Protein AF-0000000085124128 (afdb_homodimer)

Radius of gyration: 19.25 Å; Cα contacts (8 Å, |Δi|>4): 412; chains: 2; bounding box: 34×57×37 Å

pLDDT: mean 94.84, std 4.05, range [80.75, 98.75]

Sequence (178 aa):
MKSYKFIISGKVQGVFYRKSVTNNANRANFSGYIKNLPNGDVEAVVTCKENRLNEFITILKSGSEYSKISNIKQTSIGTLFSNKFEIRYMKSYKFIISGKVQGVFYRKSVTNNANRANFSGYIKNLPNGDVEAVVTCKENRLNEFITILKSGSEYSKISNIKQTSIGTLFSNKFEIRY

Structure (mmCIF, N/CA/C/O backbone):
data_AF-0000000085124128-model_v1
#
loop_
_entity.id
_entity.type
_entity.pdbx_description
1 polymer acylphosphatase
#
loop_
_atom_site.group_PDB
_atom_site.id
_atom_site.type_symbol
_atom_site.label_atom_id
_atom_site.label_alt_id
_atom_site.label_comp_id
_atom_site.label_asym_id
_atom_site.label_entity_id
_atom_site.label_seq_id
_atom_site.pdbx_PDB_ins_code
_atom_site.Cartn_x
_atom_site.Cartn_y
_atom_site.Cartn_z
_atom_site.occupancy
_atom_site.B_iso_or_equiv
_atom_site.auth_seq_id
_atom_site.auth_comp_id
_atom_site.auth_asym_id
_atom_site.auth_atom_id
_atom_site.pdbx_PDB_model_num
ATOM 1 N N . MET A 1 1 ? 7.328 27.156 15.148 1 88.19 1 MET A N 1
ATOM 2 C CA . MET A 1 1 ? 6.648 25.969 14.641 1 88.19 1 MET A CA 1
ATOM 3 C C . MET A 1 1 ? 5.137 26.094 14.805 1 88.19 1 MET A C 1
ATOM 5 O O . MET A 1 1 ? 4.664 26.766 15.727 1 88.19 1 MET A O 1
ATOM 9 N N . LYS A 1 2 ? 4.441 25.625 13.859 1 93.25 2 LYS A N 1
ATOM 10 C CA . LYS A 1 2 ? 2.982 25.594 13.867 1 93.25 2 LYS A CA 1
ATOM 11 C C . LYS A 1 2 ? 2.457 24.188 13.547 1 93.25 2 LYS A C 1
ATOM 13 O O . LYS A 1 2 ? 3.182 23.359 12.984 1 93.25 2 LYS A O 1
ATOM 18 N N . SER A 1 3 ? 1.227 24.047 14.039 1 96.56 3 SER A N 1
ATOM 19 C CA . SER A 1 3 ? 0.574 22.797 13.672 1 96.56 3 SER A CA 1
ATOM 20 C C . SER A 1 3 ? -0.49 23.016 12.602 1 96.56 3 SER A C 1
ATOM 22 O O . SER A 1 3 ? -1.225 24.016 12.648 1 96.56 3 SER A O 1
ATOM 24 N N . TYR A 1 4 ? -0.521 22.125 11.727 1 97.38 4 TYR A N 1
ATOM 25 C CA . TYR A 1 4 ? -1.468 22.156 10.617 1 97.38 4 TYR A CA 1
ATOM 26 C C . TYR A 1 4 ? -2.266 20.859 10.555 1 97.38 4 TYR A C 1
ATOM 28 O O . TYR A 1 4 ? -1.713 19.766 10.75 1 97.38 4 TYR A O 1
ATOM 36 N N . LYS A 1 5 ? -3.488 21.031 10.344 1 98.38 5 LYS A N 1
ATOM 37 C CA . LYS A 1 5 ? -4.391 19.906 10.148 1 98.38 5 LYS A CA 1
ATOM 38 C C . LYS A 1 5 ? -4.809 19.781 8.68 1 98.38 5 LYS A C 1
ATOM 40 O O . LYS A 1 5 ? -5.117 20.797 8.039 1 98.38 5 LYS A O 1
ATOM 45 N N . PHE A 1 6 ? -4.824 18.578 8.234 1 98.62 6 PHE A N 1
ATOM 46 C CA . PHE A 1 6 ? -5.25 18.266 6.871 1 98.62 6 PHE A CA 1
ATOM 47 C C . PHE A 1 6 ? -6.371 17.234 6.871 1 98.62 6 PHE A C 1
ATOM 49 O O . PHE A 1 6 ? -6.328 16.266 7.629 1 98.62 6 PHE A O 1
ATOM 56 N N . ILE A 1 7 ? -7.324 17.469 6.051 1 98.75 7 ILE A N 1
ATOM 57 C CA . ILE A 1 7 ? -8.328 16.469 5.723 1 98.75 7 ILE A CA 1
ATOM 58 C C . ILE A 1 7 ? -8.148 16.016 4.273 1 98.75 7 ILE A C 1
ATOM 60 O O . ILE A 1 7 ? -8.25 16.812 3.348 1 98.75 7 ILE A O 1
ATOM 64 N N . ILE A 1 8 ? -7.844 14.781 4.125 1 98.5 8 ILE A N 1
ATOM 65 C CA . ILE A 1 8 ? -7.57 14.211 2.809 1 98.5 8 ILE A CA 1
ATOM 66 C C . ILE A 1 8 ? -8.742 13.344 2.369 1 98.5 8 ILE A C 1
ATOM 68 O O . ILE A 1 8 ? -9.156 12.43 3.088 1 98.5 8 ILE A O 1
ATOM 72 N N . SER A 1 9 ? -9.203 13.609 1.152 1 98.31 9 SER A N 1
ATOM 73 C CA . SER A 1 9 ? -10.352 12.891 0.618 1 98.31 9 SER A CA 1
ATOM 74 C C . SER A 1 9 ? -9.992 12.148 -0.662 1 98.31 9 SER A C 1
ATOM 76 O O . SER A 1 9 ? -9.039 12.516 -1.355 1 98.31 9 SER A O 1
ATOM 78 N N . GLY A 1 10 ? -10.82 11.125 -0.989 1 96.75 10 GLY A N 1
ATOM 79 C CA . GLY A 1 10 ? -10.594 10.266 -2.141 1 96.75 10 GLY A CA 1
ATOM 80 C C . GLY A 1 10 ? -10.547 8.797 -1.787 1 96.75 10 GLY A C 1
ATOM 81 O O . GLY A 1 10 ? -11.234 8.352 -0.863 1 96.75 10 GLY A O 1
ATOM 82 N N . LYS A 1 11 ? -9.898 8.023 -2.588 1 93.56 11 LYS A N 1
ATOM 83 C CA . LYS A 1 11 ? -9.547 6.656 -2.207 1 93.56 11 LYS A CA 1
ATOM 84 C C . LYS A 1 11 ? -8.305 6.633 -1.325 1 93.56 11 LYS A C 1
ATOM 86 O O . LYS A 1 11 ? -7.18 6.523 -1.826 1 93.56 11 LYS A O 1
ATOM 91 N N . VAL A 1 12 ? -8.539 6.758 -0.043 1 95.38 12 VAL A N 1
ATOM 92 C CA . VAL A 1 12 ? -7.395 6.977 0.836 1 95.38 12 VAL A CA 1
ATOM 93 C C . VAL A 1 12 ? -7.438 5.98 1.996 1 95.38 12 VAL A C 1
ATOM 95 O O . VAL A 1 12 ? -6.523 5.945 2.824 1 95.38 12 VAL A O 1
ATOM 98 N N . GLN A 1 13 ? -8.516 5.203 2.09 1 91.25 13 GLN A N 1
ATOM 99 C CA . GLN A 1 13 ? -8.578 4.105 3.051 1 91.25 13 GLN A CA 1
ATOM 100 C C . GLN A 1 13 ? -8.562 2.754 2.346 1 91.25 13 GLN A C 1
ATOM 102 O O . GLN A 1 13 ? -9.008 2.639 1.202 1 91.25 13 GLN A O 1
ATOM 107 N N . GLY A 1 14 ? -8 1.805 3.074 1 84.38 14 GLY A N 1
ATOM 108 C CA . GLY A 1 14 ? -7.914 0.48 2.482 1 84.38 14 GLY A CA 1
ATOM 109 C C . GLY A 1 14 ? -6.805 0.356 1.454 1 84.38 14 GLY A C 1
ATOM 110 O O . GLY A 1 14 ? -6.777 -0.596 0.671 1 84.38 14 GLY A O 1
ATOM 111 N N . VAL A 1 15 ? -5.957 1.36 1.39 1 88.88 15 VAL A N 1
ATOM 112 C CA . VAL A 1 15 ? -4.906 1.387 0.375 1 88.88 15 VAL A CA 1
ATOM 113 C C . VAL A 1 15 ? -3.566 1.719 1.024 1 88.88 15 VAL A C 1
ATOM 115 O O . VAL A 1 15 ? -2.727 2.391 0.421 1 88.88 15 VAL A O 1
ATOM 118 N N . PHE A 1 16 ? -3.348 1.519 2.273 1 89.62 16 PHE A N 1
ATOM 119 C CA . PHE A 1 16 ? -2.102 1.646 3.02 1 89.62 16 PHE A CA 1
ATOM 120 C C . PHE A 1 16 ? -1.589 3.08 2.979 1 89.62 16 PHE A C 1
ATOM 122 O O . PHE A 1 16 ? -0.381 3.312 2.902 1 89.62 16 PHE A O 1
ATOM 129 N N . TYR A 1 17 ? -2.475 3.996 2.908 1 93.88 17 TYR A N 1
ATOM 130 C CA . TYR A 1 17 ? -2.158 5.418 2.854 1 93.88 17 TYR A CA 1
ATOM 131 C C . TYR A 1 17 ? -1.478 5.875 4.137 1 93.88 17 TYR A C 1
ATOM 133 O O . TYR A 1 17 ? -0.417 6.504 4.098 1 93.88 17 TYR A O 1
ATOM 141 N N . ARG A 1 18 ? -2.059 5.516 5.293 1 9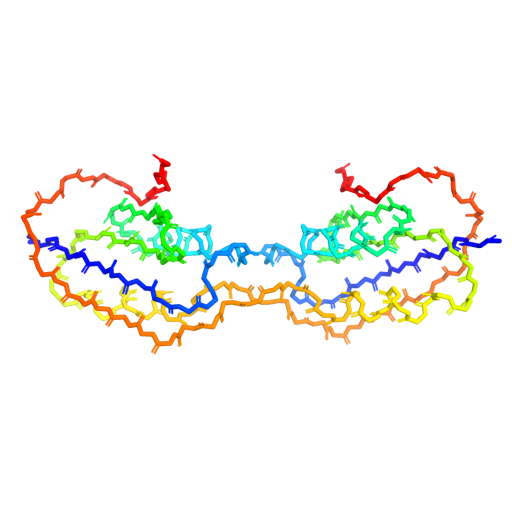6 18 ARG A N 1
ATOM 142 C CA . ARG A 1 18 ? -1.531 5.961 6.582 1 96 18 ARG A CA 1
ATOM 143 C C . ARG A 1 18 ? -0.103 5.469 6.785 1 96 18 ARG A C 1
ATOM 145 O O . ARG A 1 18 ? 0.754 6.219 7.262 1 96 18 ARG A O 1
ATOM 152 N N . LYS A 1 19 ? 0.082 4.301 6.418 1 92.5 19 LYS A N 1
ATOM 153 C CA . LYS A 1 19 ? 1.413 3.729 6.609 1 92.5 19 LYS A CA 1
ATOM 154 C C . LYS A 1 19 ? 2.445 4.441 5.742 1 92.5 19 LYS A C 1
ATOM 156 O O . LYS A 1 19 ? 3.521 4.809 6.219 1 92.5 19 LYS A O 1
ATOM 161 N N . SER A 1 20 ? 2.088 4.551 4.496 1 93.25 20 SER A N 1
ATOM 162 C CA . SER A 1 20 ? 3 5.203 3.564 1 93.25 20 SER A CA 1
ATOM 163 C C . SER A 1 20 ? 3.326 6.625 4.016 1 93.25 20 SER A C 1
ATOM 165 O O . SER A 1 20 ? 4.496 7.016 4.055 1 93.25 20 SER A O 1
ATOM 167 N N . VAL A 1 21 ? 2.332 7.391 4.367 1 96.44 21 VAL A N 1
ATOM 168 C CA . VAL A 1 21 ? 2.527 8.766 4.816 1 96.44 21 VAL A CA 1
ATOM 169 C C . VAL A 1 21 ? 3.377 8.781 6.086 1 96.44 21 VAL A C 1
ATOM 171 O O . VAL A 1 21 ? 4.285 9.602 6.219 1 96.44 21 VAL A O 1
ATOM 174 N N . THR A 1 22 ? 3.078 7.883 6.977 1 96.44 22 THR A N 1
ATOM 175 C CA . THR A 1 22 ? 3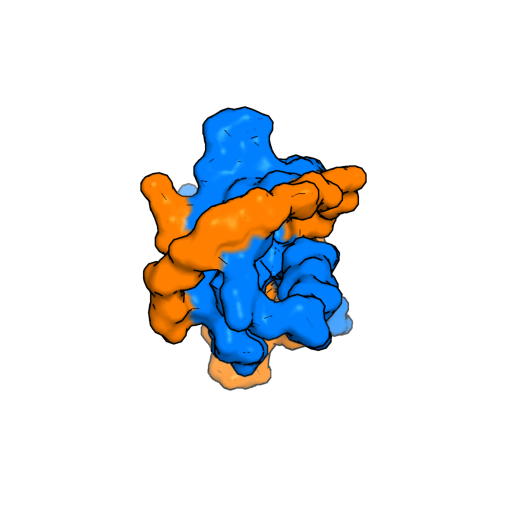.822 7.82 8.227 1 96.44 22 THR A CA 1
ATOM 176 C C . THR A 1 22 ? 5.297 7.523 7.965 1 96.44 22 THR A C 1
ATOM 178 O O . THR A 1 22 ? 6.176 8.18 8.523 1 96.44 22 THR A O 1
ATOM 181 N N . ASN A 1 23 ? 5.543 6.574 7.129 1 93.44 23 ASN A N 1
ATOM 182 C CA . ASN A 1 23 ? 6.918 6.23 6.789 1 93.44 23 ASN A CA 1
ATOM 183 C C . ASN A 1 23 ? 7.664 7.422 6.195 1 93.44 23 ASN A C 1
ATOM 185 O O . ASN A 1 23 ? 8.781 7.738 6.613 1 93.44 23 ASN A O 1
ATOM 189 N N . ASN A 1 24 ? 7.055 8.039 5.262 1 94.56 24 ASN A N 1
ATOM 190 C CA . ASN A 1 24 ? 7.691 9.172 4.59 1 94.56 24 ASN A CA 1
ATOM 191 C C . ASN A 1 24 ? 7.859 10.352 5.535 1 94.56 24 ASN A C 1
ATOM 193 O O . ASN A 1 24 ? 8.883 11.047 5.492 1 94.56 24 ASN A O 1
ATOM 197 N N . ALA A 1 25 ? 6.875 10.609 6.371 1 97.44 25 ALA A N 1
ATOM 198 C CA . ALA A 1 25 ? 6.949 11.703 7.336 1 97.44 25 ALA A CA 1
ATOM 199 C C . ALA A 1 25 ? 8.078 11.484 8.336 1 97.44 25 ALA A C 1
ATOM 201 O O . ALA A 1 25 ? 8.836 12.406 8.641 1 97.44 25 ALA A O 1
ATOM 202 N N . ASN A 1 26 ? 8.188 10.305 8.789 1 97.12 26 ASN A N 1
ATOM 203 C CA . ASN A 1 26 ? 9.25 9.992 9.734 1 97.12 26 ASN A CA 1
ATOM 204 C C . ASN A 1 26 ? 10.625 10.086 9.078 1 97.12 26 ASN A C 1
ATOM 206 O O . ASN A 1 26 ? 11.57 10.586 9.695 1 97.12 26 ASN A O 1
ATOM 210 N N . ARG A 1 27 ? 10.719 9.594 7.965 1 95.44 27 ARG A N 1
ATOM 211 C CA . ARG A 1 27 ? 11.984 9.695 7.234 1 95.44 27 ARG A CA 1
ATOM 212 C C . ARG A 1 27 ? 12.406 11.156 7.078 1 95.44 27 ARG A C 1
ATOM 214 O O . ARG A 1 27 ? 13.602 11.461 7.09 1 95.44 27 ARG A O 1
ATOM 221 N N . ALA A 1 28 ? 11.469 11.969 6.922 1 96.88 28 ALA A N 1
ATOM 222 C CA . ALA A 1 28 ? 11.734 13.391 6.73 1 96.88 28 ALA A CA 1
ATOM 223 C C . ALA A 1 28 ? 11.742 14.133 8.062 1 96.88 28 ALA A C 1
ATOM 225 O O . ALA A 1 28 ? 11.805 15.367 8.102 1 96.88 28 ALA A O 1
ATOM 226 N N . ASN A 1 29 ? 11.5 13.453 9.148 1 96.81 29 ASN A N 1
ATOM 227 C CA . ASN A 1 29 ? 11.594 13.961 10.516 1 96.81 29 ASN A CA 1
ATOM 228 C C . ASN A 1 29 ? 10.453 14.922 10.836 1 96.81 29 ASN A C 1
ATOM 230 O O . ASN A 1 29 ? 10.664 15.953 11.484 1 96.81 29 ASN A O 1
ATOM 234 N N . PHE A 1 30 ? 9.375 14.578 10.352 1 97.19 30 PHE A N 1
ATOM 235 C CA . PHE A 1 30 ? 8.18 15.32 10.75 1 97.19 30 PHE A CA 1
ATOM 236 C C . PHE A 1 30 ? 7.57 14.719 12.008 1 97.19 30 PHE A C 1
ATOM 238 O O . PHE A 1 30 ? 7.734 13.523 12.273 1 97.19 30 PHE A O 1
ATOM 245 N N . SER A 1 31 ? 6.855 15.633 12.711 1 96.75 31 SER A N 1
ATOM 246 C CA . SER A 1 31 ? 6.102 15.188 13.883 1 96.75 31 SER A CA 1
ATOM 247 C C . SER A 1 31 ? 4.609 15.461 13.711 1 96.75 31 SER A C 1
ATOM 249 O O . SER A 1 31 ? 4.219 16.484 13.148 1 96.75 31 SER A O 1
ATOM 251 N N . GLY A 1 32 ? 3.801 14.5 14.25 1 97.69 32 GLY A N 1
ATOM 252 C CA . GLY A 1 32 ? 2.355 14.609 14.133 1 97.69 32 GLY A CA 1
ATOM 253 C C . GLY A 1 32 ? 1.65 13.266 14.117 1 97.69 32 GLY A C 1
ATOM 254 O O . GLY A 1 32 ? 2.115 12.305 14.734 1 97.69 32 GLY A O 1
ATOM 255 N N . TYR A 1 33 ? 0.438 13.227 13.516 1 98 33 TYR A N 1
ATOM 256 C CA . TYR A 1 33 ? -0.284 11.961 13.453 1 98 33 TYR A CA 1
ATOM 257 C C . TYR A 1 33 ? -1.184 11.906 12.219 1 98 33 TYR A C 1
ATOM 259 O O . TYR A 1 33 ? -1.392 12.922 11.547 1 98 33 TYR A O 1
ATOM 267 N N . ILE A 1 34 ? -1.589 10.758 11.945 1 98.44 34 ILE A N 1
ATOM 268 C CA . ILE A 1 34 ? -2.562 10.492 10.891 1 98.44 34 ILE A CA 1
ATOM 269 C C . ILE A 1 34 ? -3.6 9.484 11.383 1 98.44 34 ILE A C 1
ATOM 271 O O . ILE A 1 34 ? -3.277 8.578 12.156 1 98.44 34 ILE A O 1
ATOM 275 N N . LYS A 1 35 ? -4.816 9.641 11 1 98.19 35 LYS A N 1
ATOM 276 C CA . LYS A 1 35 ? -5.875 8.734 11.43 1 98.19 35 LYS A CA 1
ATOM 277 C C . LYS A 1 35 ? -7.008 8.68 10.414 1 98.19 35 LYS A C 1
ATOM 279 O O . LYS A 1 35 ? -7.23 9.641 9.672 1 98.19 35 LYS A O 1
ATOM 284 N N . ASN A 1 36 ? -7.668 7.574 10.445 1 98.12 36 ASN A N 1
ATOM 285 C CA . ASN A 1 36 ? -8.875 7.453 9.633 1 98.12 36 ASN A CA 1
ATOM 286 C C . ASN A 1 36 ? -10.055 8.172 10.273 1 98.12 36 ASN A C 1
ATOM 288 O O . ASN A 1 36 ? -10.195 8.172 11.5 1 98.12 36 ASN A O 1
ATOM 292 N N . LEU A 1 37 ? -10.844 8.734 9.422 1 98 37 LEU A N 1
ATOM 293 C CA . LEU A 1 37 ? -12.117 9.281 9.867 1 98 37 LEU A CA 1
ATOM 294 C C . LEU A 1 37 ? -13.266 8.359 9.477 1 98 37 LEU A C 1
ATOM 296 O O . LEU A 1 37 ? -13.18 7.641 8.484 1 98 37 LEU A O 1
ATOM 300 N N . PRO A 1 38 ? -14.367 8.414 10.211 1 96.69 38 PRO A N 1
ATOM 301 C CA . PRO A 1 38 ? -15.492 7.504 9.945 1 96.69 38 PRO A CA 1
ATOM 302 C C . PRO A 1 38 ? -16.141 7.746 8.578 1 96.69 38 PRO A C 1
ATOM 304 O O . PRO A 1 38 ? -16.75 6.836 8.016 1 96.69 38 PRO A O 1
ATOM 307 N N . ASN A 1 39 ? -15.938 8.852 8.023 1 97.31 39 ASN A N 1
ATOM 308 C CA . ASN A 1 39 ? -16.609 9.188 6.773 1 97.31 39 ASN A CA 1
ATOM 309 C C . ASN A 1 39 ? -15.781 8.758 5.566 1 97.31 39 ASN A C 1
ATOM 311 O O . ASN A 1 39 ? -16.109 9.102 4.43 1 97.31 39 ASN A O 1
ATOM 315 N N . GLY A 1 40 ? -14.648 8.164 5.781 1 97.31 40 GLY A N 1
ATOM 316 C CA . GLY A 1 40 ? -13.836 7.68 4.68 1 97.31 40 GLY A CA 1
ATOM 317 C C . GLY A 1 40 ? -12.617 8.547 4.41 1 97.31 40 GLY A C 1
ATOM 318 O O . GLY A 1 40 ? -11.719 8.141 3.668 1 97.31 40 GLY A O 1
ATOM 319 N N . ASP A 1 41 ? -12.586 9.688 4.98 1 98.25 41 ASP A N 1
ATOM 320 C CA . ASP A 1 41 ? -11.445 10.578 4.832 1 98.25 41 ASP A CA 1
ATOM 321 C C . ASP A 1 41 ? -10.32 10.203 5.797 1 98.25 41 ASP A C 1
ATOM 323 O O . ASP A 1 41 ? -10.477 9.281 6.609 1 98.25 41 ASP A O 1
ATOM 327 N N . VAL A 1 42 ? -9.219 10.883 5.594 1 98.62 42 VAL A N 1
ATOM 328 C CA . VAL A 1 42 ? -8.078 10.742 6.5 1 98.62 42 VAL A CA 1
ATOM 329 C C . VAL A 1 42 ? -7.688 12.109 7.051 1 98.62 42 VAL A C 1
ATOM 331 O O . VAL A 1 42 ? -7.699 13.102 6.324 1 98.62 42 VAL A O 1
ATOM 334 N N . GLU A 1 43 ? -7.449 12.164 8.32 1 98.75 43 GLU A N 1
ATOM 335 C CA . GLU A 1 43 ? -6.926 13.359 8.969 1 98.75 43 GLU A CA 1
ATOM 336 C C . GLU A 1 43 ? -5.43 13.234 9.242 1 98.75 43 GLU A C 1
ATOM 338 O O . GLU A 1 43 ? -4.973 12.203 9.734 1 98.75 43 GLU A O 1
ATOM 343 N N . ALA A 1 44 ? -4.73 14.211 8.922 1 98.62 44 ALA A N 1
ATOM 344 C CA . ALA A 1 44 ? -3.32 14.297 9.289 1 98.62 44 ALA A CA 1
ATOM 345 C C . ALA A 1 44 ? -3.006 15.625 9.961 1 98.62 44 ALA A C 1
ATOM 347 O O . ALA A 1 44 ? -3.51 16.672 9.547 1 98.62 44 ALA A O 1
ATOM 348 N N . VAL A 1 45 ? -2.195 15.602 10.984 1 98.25 45 VAL A N 1
ATOM 349 C CA . VAL A 1 45 ? -1.709 16.797 11.664 1 98.25 45 VAL A CA 1
ATOM 350 C C . VAL A 1 45 ? -0.183 16.781 11.727 1 98.25 45 VAL A C 1
ATOM 352 O O . VAL A 1 45 ? 0.415 15.742 12.031 1 98.25 45 VAL A O 1
ATOM 355 N N . VAL A 1 46 ? 0.351 17.875 11.438 1 97.81 46 VAL A N 1
ATOM 356 C CA . VAL A 1 46 ? 1.806 17.984 11.508 1 97.81 46 VAL A CA 1
ATOM 357 C C . VAL A 1 46 ? 2.201 19.25 12.266 1 97.81 46 VAL A C 1
ATOM 359 O O . VAL A 1 46 ? 1.518 20.266 12.18 1 97.81 46 VAL A O 1
ATOM 362 N N . THR A 1 47 ? 3.227 19.172 12.969 1 96.25 47 THR A N 1
ATOM 363 C CA . THR A 1 47 ? 3.9 20.328 13.555 1 96.25 47 THR A CA 1
ATOM 364 C C . THR A 1 47 ? 5.25 20.562 12.883 1 96.25 47 THR A C 1
ATOM 366 O O . THR A 1 47 ? 6.125 19.688 12.914 1 96.25 47 THR A O 1
ATOM 369 N N . CYS A 1 48 ? 5.316 21.75 12.297 1 95 48 CYS A N 1
ATOM 370 C CA . CYS A 1 48 ? 6.555 22.031 11.57 1 95 48 CYS A CA 1
ATOM 371 C C . CYS A 1 48 ? 6.754 23.531 11.375 1 95 48 CYS A C 1
ATOM 373 O O . CYS A 1 48 ? 5.875 24.328 11.711 1 95 48 CYS A O 1
ATOM 375 N N . LYS A 1 49 ? 8.016 23.812 10.969 1 94.62 49 LYS A N 1
ATOM 376 C CA . LYS A 1 49 ? 8.266 25.172 10.492 1 94.62 49 LYS A CA 1
ATOM 377 C C . LYS A 1 49 ? 7.496 25.453 9.203 1 94.62 49 LYS A C 1
ATOM 379 O O . LYS A 1 49 ? 7.312 24.547 8.383 1 94.62 49 LYS A O 1
ATOM 384 N N . GLU A 1 50 ? 7.137 26.656 9.031 1 94.5 50 GLU A N 1
ATOM 385 C CA . GLU A 1 50 ? 6.344 27.047 7.863 1 94.5 50 GLU A CA 1
ATOM 386 C C . GLU A 1 50 ? 7.062 26.703 6.566 1 94.5 50 GLU A C 1
ATOM 388 O O . GLU A 1 50 ? 6.43 26.328 5.578 1 94.5 50 GLU A O 1
ATOM 393 N N . ASN A 1 51 ? 8.297 26.859 6.551 1 95.75 51 ASN A N 1
ATOM 394 C CA . ASN A 1 51 ? 9.047 26.641 5.316 1 95.75 51 ASN A CA 1
ATOM 395 C C . ASN A 1 51 ? 9.125 25.156 4.961 1 95.75 51 ASN A C 1
ATOM 397 O O . ASN A 1 51 ? 9.609 24.797 3.885 1 95.75 51 ASN A O 1
ATOM 401 N N . ARG A 1 52 ? 8.688 24.266 5.812 1 96.56 52 ARG A N 1
ATOM 402 C CA . ARG A 1 52 ? 8.695 22.844 5.539 1 96.56 52 ARG A CA 1
ATOM 403 C C . ARG A 1 52 ? 7.293 22.328 5.23 1 96.56 52 ARG A C 1
ATOM 405 O O . ARG A 1 52 ? 7.109 21.156 4.891 1 96.56 52 ARG A O 1
ATOM 412 N N . LEU A 1 53 ? 6.371 23.203 5.27 1 96.75 53 LEU A N 1
ATOM 413 C CA . LEU A 1 53 ? 4.973 22.812 5.094 1 96.75 53 LEU A CA 1
ATOM 414 C C . LEU A 1 53 ? 4.754 22.188 3.723 1 96.75 53 LEU A C 1
ATOM 416 O O . LEU A 1 53 ? 4.051 21.172 3.604 1 96.75 53 LEU A O 1
ATOM 420 N N . ASN A 1 54 ? 5.332 22.719 2.75 1 96.69 54 ASN A N 1
ATOM 421 C CA . ASN A 1 54 ? 5.16 22.203 1.396 1 96.69 54 ASN A CA 1
ATOM 422 C C . ASN A 1 54 ? 5.723 20.797 1.254 1 96.69 54 ASN A C 1
ATOM 424 O O . ASN A 1 54 ? 5.191 19.984 0.499 1 96.69 54 ASN A O 1
ATOM 428 N N . GLU A 1 55 ? 6.809 20.531 1.898 1 97.31 55 GLU A N 1
ATOM 429 C CA . GLU A 1 55 ? 7.363 19.172 1.908 1 97.31 55 GLU A CA 1
ATOM 430 C C . GLU A 1 55 ? 6.355 18.172 2.461 1 97.31 55 GLU A C 1
ATOM 432 O O . GLU A 1 55 ? 6.203 17.078 1.918 1 97.31 55 GLU A O 1
ATOM 437 N N . PHE A 1 56 ? 5.664 18.562 3.475 1 98.06 56 PHE A N 1
ATOM 438 C CA . PHE A 1 56 ? 4.672 17.672 4.062 1 98.06 56 PHE A CA 1
ATOM 439 C C . PHE A 1 56 ? 3.494 17.469 3.117 1 98.06 56 PHE A C 1
ATOM 441 O O . PHE A 1 56 ? 3 16.359 2.957 1 98.06 56 PHE A O 1
ATOM 448 N N . ILE A 1 57 ? 3.119 18.531 2.516 1 97.75 57 ILE A N 1
ATOM 449 C CA . ILE A 1 57 ? 2.014 18.438 1.566 1 97.75 57 ILE A CA 1
ATOM 450 C C . ILE A 1 57 ? 2.385 17.5 0.424 1 97.75 57 ILE A C 1
ATOM 452 O O . ILE A 1 57 ? 1.549 16.719 -0.047 1 97.75 57 ILE A O 1
ATOM 456 N N . THR A 1 58 ? 3.592 17.516 -0.014 1 97.19 58 THR A N 1
ATOM 457 C CA . THR A 1 58 ? 4.074 16.609 -1.055 1 97.19 58 THR A CA 1
ATOM 458 C C . THR A 1 58 ? 3.986 15.164 -0.593 1 97.19 58 THR A C 1
ATOM 460 O O . THR A 1 58 ? 3.615 14.281 -1.37 1 97.19 58 THR A O 1
ATOM 463 N N . ILE A 1 59 ? 4.312 14.938 0.654 1 96.44 59 ILE A N 1
ATOM 464 C CA . ILE A 1 59 ? 4.207 13.602 1.227 1 96.44 59 ILE A CA 1
ATOM 465 C C . ILE A 1 59 ? 2.754 13.133 1.185 1 96.44 59 ILE A C 1
ATOM 467 O O . ILE A 1 59 ? 2.473 12 0.795 1 96.44 59 ILE A O 1
ATOM 471 N N . LEU A 1 60 ? 1.855 14.016 1.561 1 97.44 60 LEU A N 1
ATOM 472 C CA . LEU A 1 60 ? 0.437 13.672 1.527 1 97.44 60 LEU A CA 1
ATOM 473 C C . LEU A 1 60 ? -0.007 13.336 0.109 1 97.44 60 LEU A C 1
ATOM 475 O O . LEU A 1 60 ? -0.756 12.375 -0.098 1 97.44 60 LEU A O 1
ATOM 479 N N . LYS A 1 61 ? 0.479 14.023 -0.867 1 95.19 61 LYS A N 1
ATOM 480 C CA . LYS A 1 61 ? 0.052 13.875 -2.256 1 95.19 61 LYS A CA 1
ATOM 481 C C . LYS A 1 61 ? 0.659 12.625 -2.885 1 95.19 61 LYS A C 1
ATOM 483 O O . LYS A 1 61 ? 0.068 12.031 -3.787 1 95.19 61 LYS A O 1
ATOM 488 N N . SER A 1 62 ? 1.743 12.273 -2.408 1 91.25 62 SER A N 1
ATOM 489 C CA . SER A 1 62 ? 2.373 11.055 -2.918 1 91.25 62 SER A CA 1
ATOM 490 C C . SER A 1 62 ? 1.539 9.82 -2.594 1 91.25 62 SER A C 1
ATOM 492 O O . SER A 1 62 ? 1.483 8.875 -3.385 1 91.25 62 SER A O 1
ATOM 494 N N . GLY A 1 63 ? 0.935 9.914 -1.41 1 90.62 63 GLY A N 1
ATOM 495 C CA . GLY A 1 63 ? -0 8.859 -1.039 1 90.62 63 GLY A CA 1
ATOM 496 C C . GLY A 1 63 ? 0.668 7.516 -0.829 1 90.62 63 GLY A C 1
ATOM 497 O O . GLY A 1 63 ? 1.776 7.445 -0.293 1 90.62 63 GLY A O 1
ATOM 498 N N . SER A 1 64 ? -0.063 6.488 -1.177 1 90.06 64 SER A N 1
ATOM 499 C CA . SER A 1 64 ? 0.432 5.129 -1.005 1 90.06 64 SER A CA 1
ATOM 500 C C . SER A 1 64 ? 1.473 4.777 -2.064 1 90.06 64 SER A C 1
ATOM 502 O O . SER A 1 64 ? 1.329 5.156 -3.23 1 90.06 64 SER A O 1
ATOM 504 N N . GLU A 1 65 ? 2.512 4.223 -1.632 1 80.75 65 GLU A N 1
ATOM 505 C CA . GLU A 1 65 ? 3.494 3.742 -2.598 1 80.75 65 GLU A CA 1
ATOM 506 C C . GLU A 1 65 ? 2.912 2.637 -3.475 1 80.75 65 GLU A C 1
ATOM 508 O O . GLU A 1 65 ? 2.02 1.903 -3.047 1 80.75 65 GLU A O 1
ATOM 513 N N . TYR A 1 66 ? 3.381 2.678 -4.699 1 82.69 66 TYR A N 1
ATOM 514 C CA . TYR A 1 66 ? 2.857 1.664 -5.613 1 82.69 66 TYR A CA 1
ATOM 515 C C . TYR A 1 66 ? 3.963 0.72 -6.07 1 82.69 66 TYR A C 1
ATOM 517 O O . TYR A 1 66 ? 5.141 1.088 -6.07 1 82.69 66 TYR A O 1
ATOM 525 N N . SER A 1 67 ? 3.486 -0.479 -6.359 1 90.56 67 SER A N 1
ATOM 526 C CA . SER A 1 67 ? 4.402 -1.461 -6.934 1 90.56 67 SER A CA 1
ATOM 527 C C . SER A 1 67 ? 4.656 -1.179 -8.414 1 90.56 67 SER A C 1
ATOM 529 O O . SER A 1 67 ? 3.801 -0.62 -9.102 1 90.56 67 SER A O 1
ATOM 531 N N . LYS A 1 68 ? 5.855 -1.396 -8.828 1 91.94 68 LYS A N 1
ATOM 532 C CA . LYS A 1 68 ? 6.238 -1.388 -10.234 1 91.94 68 LYS A CA 1
ATOM 533 C C . LYS A 1 68 ? 6.832 -2.732 -10.656 1 91.94 68 LYS A C 1
ATOM 535 O O . LYS A 1 68 ? 8.008 -3 -10.406 1 91.94 68 LYS A O 1
ATOM 540 N N . ILE A 1 69 ? 6.047 -3.48 -11.445 1 95.19 69 ILE A N 1
ATOM 541 C CA . ILE A 1 69 ? 6.457 -4.836 -11.805 1 95.19 69 ILE A CA 1
ATOM 542 C C . ILE A 1 69 ? 7.266 -4.805 -13.102 1 95.19 69 ILE A C 1
ATOM 544 O O . ILE A 1 69 ? 6.812 -4.246 -14.102 1 95.19 69 ILE A O 1
ATOM 548 N N . SER A 1 70 ? 8.469 -5.363 -13.07 1 95.81 70 SER A N 1
ATOM 549 C CA . SER A 1 70 ? 9.32 -5.402 -14.258 1 95.81 70 SER A CA 1
ATOM 550 C C . SER A 1 70 ? 9.211 -6.746 -14.969 1 95.81 70 SER A C 1
ATOM 552 O O . SER A 1 70 ? 9.398 -6.828 -16.188 1 95.81 70 SER A O 1
ATOM 554 N N . ASN A 1 71 ? 9 -7.824 -14.148 1 96.56 71 ASN A N 1
ATOM 555 C CA . ASN A 1 71 ? 8.953 -9.164 -14.719 1 96.56 71 ASN A CA 1
ATOM 556 C C . ASN A 1 71 ? 8.148 -10.117 -13.844 1 96.56 71 ASN A C 1
ATOM 558 O O . ASN A 1 71 ? 8.125 -9.977 -12.617 1 96.56 71 ASN A O 1
ATOM 562 N N . ILE A 1 72 ? 7.477 -11.055 -14.492 1 97.88 72 ILE A N 1
ATOM 563 C CA . ILE A 1 72 ? 6.809 -12.164 -13.82 1 97.88 72 ILE A CA 1
ATOM 564 C C . ILE A 1 72 ? 7.195 -13.484 -14.492 1 97.88 72 ILE A C 1
ATOM 566 O O . ILE A 1 72 ? 6.914 -13.688 -15.672 1 97.88 72 ILE A O 1
ATOM 570 N N . LYS A 1 73 ? 7.824 -14.328 -13.719 1 98.25 73 LYS A N 1
ATOM 571 C CA . LYS A 1 73 ? 8.156 -15.664 -14.203 1 98.25 73 LYS A CA 1
ATOM 572 C C . LYS A 1 73 ? 7.199 -16.719 -13.633 1 98.25 73 LYS A C 1
ATOM 574 O O . LYS A 1 73 ? 7.008 -16.781 -12.422 1 98.25 73 LYS A O 1
ATOM 579 N N . GLN A 1 74 ? 6.668 -17.469 -14.531 1 97.56 74 GLN A N 1
ATOM 580 C CA . GLN A 1 74 ? 5.684 -18.469 -14.148 1 97.56 74 GLN A CA 1
ATOM 581 C C . GLN A 1 74 ? 6.254 -19.891 -14.297 1 97.56 74 GLN A C 1
ATOM 583 O O . GLN A 1 74 ? 6.879 -20.203 -15.312 1 97.56 74 GLN A O 1
ATOM 588 N N . THR A 1 75 ? 6.086 -20.734 -13.273 1 96.88 75 THR A N 1
ATOM 589 C CA . THR A 1 75 ? 6.453 -22.141 -13.336 1 96.88 75 THR A CA 1
ATOM 590 C C . THR A 1 75 ? 5.348 -23.031 -12.766 1 96.88 75 THR A C 1
ATOM 592 O O . THR A 1 75 ? 4.77 -22.703 -11.719 1 96.88 75 THR A O 1
ATOM 595 N N . SER A 1 76 ? 5.07 -24.156 -13.438 1 94.5 76 SER A N 1
ATOM 596 C CA . SER A 1 76 ? 4.156 -25.141 -12.867 1 94.5 76 SER A CA 1
ATOM 597 C C . SER A 1 76 ? 4.855 -26.016 -11.836 1 94.5 76 SER A C 1
ATOM 599 O O . SER A 1 76 ? 5.992 -26.438 -12.047 1 94.5 76 SER A O 1
ATOM 601 N N . ILE A 1 77 ? 4.176 -26.188 -10.758 1 94.12 77 ILE A N 1
ATOM 602 C CA . ILE A 1 77 ? 4.766 -27.016 -9.711 1 94.12 77 ILE A CA 1
ATOM 603 C C . ILE A 1 77 ? 3.754 -28.062 -9.25 1 94.12 77 ILE A C 1
ATOM 605 O O . ILE A 1 77 ? 2.658 -28.172 -9.805 1 94.12 77 ILE A O 1
ATOM 609 N N . GLY A 1 78 ? 4.109 -28.891 -8.367 1 89.12 78 GLY A N 1
ATOM 610 C CA . GLY A 1 78 ? 3.182 -29.844 -7.797 1 89.12 78 GLY A CA 1
ATOM 611 C C . GLY A 1 78 ? 2.057 -29.203 -7.012 1 89.12 78 GLY A C 1
ATOM 612 O O . GLY A 1 78 ? 2.213 -28.094 -6.488 1 89.12 78 GLY A O 1
ATOM 613 N N . THR A 1 79 ? 1.039 -29.922 -6.977 1 88.56 79 THR A N 1
ATOM 614 C CA . THR A 1 79 ? -0.158 -29.359 -6.355 1 88.56 79 THR A CA 1
ATOM 615 C C . THR A 1 79 ? 0.065 -29.125 -4.863 1 88.56 79 THR A C 1
ATOM 617 O O . THR A 1 79 ? 0.527 -30.016 -4.152 1 88.56 79 THR A O 1
ATOM 620 N N . LEU A 1 80 ? -0.084 -27.922 -4.465 1 86.69 80 LEU A N 1
ATOM 621 C CA . LEU A 1 80 ? -0.049 -27.547 -3.057 1 86.69 80 LEU A CA 1
ATOM 622 C C . LEU A 1 80 ? -1.46 -27.438 -2.49 1 86.69 80 LEU A C 1
ATOM 624 O O . LEU A 1 80 ? -2.377 -26.984 -3.184 1 86.69 80 LEU A O 1
ATOM 628 N N . PHE A 1 81 ? -1.615 -27.891 -1.327 1 84.25 81 PHE A N 1
ATOM 629 C CA . PHE A 1 81 ? -2.926 -27.812 -0.691 1 84.25 81 PHE A CA 1
ATOM 630 C C . PHE A 1 81 ? -2.982 -26.641 0.289 1 84.25 81 PHE A C 1
ATOM 632 O O . PHE A 1 81 ? -2.08 -26.469 1.112 1 84.25 81 PHE A O 1
ATOM 639 N N . SER A 1 82 ? -3.805 -25.812 -0 1 84 82 SER A N 1
ATOM 640 C CA . SER A 1 82 ? -4.109 -24.703 0.897 1 84 82 SER A CA 1
ATOM 641 C C . SER A 1 82 ? -5.578 -24.297 0.801 1 84 82 SER A C 1
ATOM 643 O O . SER A 1 82 ? -6.227 -24.531 -0.222 1 84 82 SER A O 1
ATOM 645 N N . ASN A 1 83 ? -6.102 -23.75 1.89 1 90.12 83 ASN A N 1
ATOM 646 C CA . ASN A 1 83 ? -7.516 -23.391 1.88 1 90.12 83 ASN A CA 1
ATOM 647 C C . ASN A 1 83 ? -7.707 -21.891 1.773 1 90.12 83 ASN A C 1
ATOM 649 O O . ASN A 1 83 ? -8.836 -21.406 1.637 1 90.12 83 ASN A O 1
ATOM 653 N N . LYS A 1 84 ? -6.688 -21.203 1.915 1 95.62 84 LYS A N 1
ATOM 654 C CA . LYS A 1 84 ? -6.73 -19.766 1.768 1 95.62 84 LYS A CA 1
ATOM 655 C C . LYS A 1 84 ? -5.438 -19.234 1.153 1 95.62 84 LYS A C 1
ATOM 657 O O . LYS A 1 84 ? -4.488 -19.984 0.944 1 95.62 84 LYS A O 1
ATOM 662 N N . PHE A 1 85 ? -5.453 -18 0.79 1 97.75 85 PHE A N 1
ATOM 663 C CA . PHE A 1 85 ? -4.234 -17.344 0.334 1 97.75 85 PHE A CA 1
ATOM 664 C C . PHE A 1 85 ? -3.568 -16.578 1.478 1 97.75 85 PHE A C 1
ATOM 666 O O . PHE A 1 85 ? -4.199 -15.742 2.123 1 97.75 85 PHE A O 1
ATOM 673 N N . GLU A 1 86 ? -2.338 -16.844 1.779 1 97.31 86 GLU A N 1
ATOM 674 C CA . GLU A 1 86 ? -1.745 -16.281 2.988 1 97.31 86 GLU A CA 1
ATOM 675 C C . GLU A 1 86 ? -0.349 -15.734 2.713 1 97.31 86 GLU A C 1
ATOM 677 O O . GLU A 1 86 ? 0.289 -16.109 1.727 1 97.31 86 GLU A O 1
ATOM 682 N N . ILE A 1 87 ? 0.07 -14.844 3.564 1 97.25 87 ILE A N 1
ATOM 683 C CA . ILE A 1 87 ? 1.443 -14.352 3.545 1 97.25 87 ILE A CA 1
ATOM 684 C C . ILE A 1 87 ? 2.34 -15.289 4.348 1 97.25 87 ILE A C 1
ATOM 686 O O . ILE A 1 87 ? 2.01 -15.656 5.48 1 97.25 87 ILE A O 1
ATOM 690 N N . ARG A 1 88 ? 3.422 -15.672 3.77 1 95.88 88 ARG A N 1
ATOM 691 C CA . ARG A 1 88 ? 4.422 -16.469 4.461 1 95.88 88 ARG A CA 1
ATOM 692 C C . ARG A 1 88 ? 5.715 -15.688 4.656 1 95.88 88 ARG A C 1
ATOM 694 O O . ARG A 1 88 ? 6.059 -14.836 3.84 1 95.88 88 ARG A O 1
ATOM 701 N N . TYR A 1 89 ? 6.438 -16.031 5.836 1 92 89 TYR A N 1
ATOM 702 C CA . TYR A 1 89 ? 7.629 -15.266 6.18 1 92 89 TYR A CA 1
ATOM 703 C C . TYR A 1 89 ? 8.867 -16.156 6.172 1 92 89 TYR A C 1
ATOM 705 O O . TYR A 1 89 ? 8.773 -17.359 6.41 1 92 89 TYR A O 1
ATOM 713 N N . MET B 1 1 ? -7.043 -29.188 -10.727 1 88.31 1 MET B N 1
ATOM 714 C CA . MET B 1 1 ? -6.355 -28.031 -10.172 1 88.31 1 MET B CA 1
ATOM 715 C C . MET B 1 1 ? -4.844 -28.219 -10.211 1 88.31 1 MET B C 1
ATOM 717 O O . MET B 1 1 ? -4.355 -29.359 -10.148 1 88.31 1 MET B O 1
ATOM 721 N N . LYS B 1 2 ? -4.152 -27.203 -10.484 1 93.38 2 LYS B N 1
ATOM 722 C CA . LYS B 1 2 ? -2.693 -27.172 -10.508 1 93.38 2 LYS B CA 1
ATOM 723 C C . LYS B 1 2 ? -2.156 -26.016 -9.672 1 93.38 2 LYS B C 1
ATOM 725 O O . LYS B 1 2 ? -2.883 -25.062 -9.367 1 93.38 2 LYS B O 1
ATOM 730 N N . SER B 1 3 ? -0.907 -26.281 -9.281 1 96.56 3 SER B N 1
ATOM 731 C CA . SER B 1 3 ? -0.243 -25.188 -8.586 1 96.56 3 SER B CA 1
ATOM 732 C C . SER B 1 3 ? 0.776 -24.5 -9.484 1 96.56 3 SER B C 1
ATOM 734 O O . SER B 1 3 ? 1.49 -25.156 -10.242 1 96.56 3 SER B O 1
ATOM 736 N N . TYR B 1 4 ? 0.802 -23.25 -9.383 1 97.44 4 TYR B N 1
ATOM 737 C CA . TYR B 1 4 ? 1.709 -22.406 -10.148 1 97.44 4 TYR B CA 1
ATOM 738 C C . TYR B 1 4 ? 2.529 -21.5 -9.227 1 97.44 4 TYR B C 1
ATOM 740 O O . TYR B 1 4 ? 2.006 -20.969 -8.25 1 97.44 4 TYR B O 1
ATOM 748 N N . LYS B 1 5 ? 3.734 -21.438 -9.539 1 98.38 5 LYS B N 1
ATOM 749 C CA . LYS B 1 5 ? 4.652 -20.547 -8.844 1 98.38 5 LYS B CA 1
ATOM 750 C C . LYS B 1 5 ? 5.023 -19.359 -9.711 1 98.38 5 LYS B C 1
ATOM 752 O O . LYS B 1 5 ? 5.293 -19.5 -10.906 1 98.38 5 LYS B O 1
ATOM 757 N N . PHE B 1 6 ? 5.043 -18.234 -9.078 1 98.62 6 PHE B N 1
ATOM 758 C CA . PHE B 1 6 ? 5.43 -16.984 -9.742 1 98.62 6 PHE B CA 1
ATOM 759 C C . PHE B 1 6 ? 6.57 -16.312 -9 1 98.62 6 PHE B C 1
ATOM 761 O O . PHE B 1 6 ? 6.566 -16.25 -7.766 1 98.62 6 PHE B O 1
ATOM 768 N N . ILE B 1 7 ? 7.492 -15.82 -9.742 1 98.75 7 ILE B N 1
ATOM 769 C CA . ILE B 1 7 ? 8.508 -14.914 -9.227 1 98.75 7 ILE B CA 1
ATOM 770 C C . ILE B 1 7 ? 8.297 -13.516 -9.805 1 98.75 7 ILE B C 1
ATOM 772 O O . ILE B 1 7 ? 8.352 -13.32 -11.023 1 98.75 7 ILE B O 1
ATOM 776 N N . ILE B 1 8 ? 8 -12.617 -8.945 1 98.5 8 ILE B N 1
ATOM 777 C CA . ILE B 1 8 ? 7.695 -11.242 -9.344 1 98.5 8 ILE B CA 1
ATOM 778 C C . ILE B 1 8 ? 8.875 -10.336 -9.008 1 98.5 8 ILE B C 1
ATOM 780 O O . ILE B 1 8 ? 9.328 -10.289 -7.863 1 98.5 8 ILE B O 1
ATOM 784 N N . SER B 1 9 ? 9.289 -9.562 -10.008 1 98.31 9 SER B N 1
ATOM 785 C CA . SER B 1 9 ? 10.438 -8.68 -9.852 1 98.31 9 SER B CA 1
ATOM 786 C C . SER B 1 9 ? 10.047 -7.223 -10.086 1 98.31 9 SER B C 1
ATOM 788 O O . SER B 1 9 ? 9.062 -6.941 -10.773 1 98.31 9 SER B O 1
ATOM 790 N N . GLY B 1 10 ? 10.891 -6.301 -9.547 1 96.69 10 GLY B N 1
ATOM 791 C CA . GLY B 1 10 ? 10.641 -4.871 -9.625 1 96.69 10 GLY B CA 1
ATOM 792 C C . GLY B 1 10 ? 10.633 -4.195 -8.266 1 96.69 10 GLY B C 1
ATOM 793 O O . GLY B 1 10 ? 11.352 -4.605 -7.352 1 96.69 10 GLY B O 1
ATOM 794 N N . LYS B 1 11 ? 9.961 -3.102 -8.172 1 93.5 11 LYS B N 1
ATOM 795 C CA . LYS B 1 11 ? 9.648 -2.514 -6.871 1 93.5 11 LYS B CA 1
ATOM 796 C C . LYS B 1 11 ? 8.438 -3.186 -6.238 1 93.5 11 LYS B C 1
ATOM 798 O O . LYS B 1 11 ? 7.301 -2.742 -6.43 1 93.5 11 LYS B O 1
ATOM 803 N N . VAL B 1 12 ? 8.719 -4.246 -5.52 1 95.38 12 VAL B N 1
ATOM 804 C CA . VAL B 1 12 ? 7.598 -5.07 -5.078 1 95.38 12 VAL B CA 1
ATOM 805 C C . VAL B 1 12 ? 7.695 -5.312 -3.572 1 95.38 12 VAL B C 1
ATOM 807 O O . VAL B 1 12 ? 6.801 -5.91 -2.975 1 95.38 12 VAL B O 1
ATOM 810 N N . GLN B 1 13 ? 8.797 -4.887 -2.957 1 91.19 13 GLN B N 1
ATOM 811 C CA . GLN B 1 13 ? 8.922 -4.914 -1.504 1 91.19 13 GLN B CA 1
ATOM 812 C C . GLN B 1 13 ? 8.898 -3.502 -0.923 1 91.19 13 GLN B C 1
ATOM 814 O O . GLN B 1 13 ? 9.305 -2.545 -1.589 1 91.19 13 GLN B O 1
ATOM 819 N N . GLY B 1 14 ? 8.391 -3.455 0.275 1 84.31 14 GLY B N 1
ATOM 820 C CA . GLY B 1 14 ? 8.312 -2.15 0.916 1 84.31 14 GLY B CA 1
ATOM 821 C C . GLY B 1 14 ? 7.176 -1.295 0.392 1 84.31 14 GLY B C 1
ATOM 822 O O . GLY B 1 14 ? 7.145 -0.085 0.625 1 84.31 14 GLY B O 1
ATOM 823 N N . VAL B 1 15 ? 6.305 -1.897 -0.387 1 89 15 VAL B N 1
ATOM 824 C CA . VAL B 1 15 ? 5.227 -1.146 -1.019 1 89 15 VAL B CA 1
ATOM 825 C C . VAL B 1 15 ? 3.898 -1.873 -0.809 1 89 15 VAL B C 1
ATOM 827 O O . VAL B 1 15 ? 3.027 -1.854 -1.683 1 89 15 VAL B O 1
ATOM 830 N N . PHE B 1 16 ? 3.713 -2.703 0.152 1 89.69 16 PHE B N 1
ATOM 831 C CA . PHE B 1 16 ? 2.488 -3.369 0.584 1 89.69 16 PHE B CA 1
ATOM 832 C C . PHE B 1 16 ? 1.947 -4.273 -0.517 1 89.69 16 PHE B C 1
ATOM 834 O O . PHE B 1 16 ? 0.732 -4.391 -0.689 1 89.69 16 PHE B O 1
ATOM 841 N N . TYR B 1 17 ? 2.807 -4.797 -1.293 1 93.81 17 TYR B N 1
ATOM 842 C CA . TYR B 1 17 ? 2.459 -5.676 -2.402 1 93.81 17 TYR B CA 1
ATOM 843 C C . TYR B 1 17 ? 1.812 -6.961 -1.896 1 93.81 17 TYR B C 1
ATOM 845 O O . TYR B 1 17 ? 0.735 -7.348 -2.359 1 93.81 17 TYR B O 1
ATOM 853 N N . ARG B 1 18 ? 2.441 -7.605 -0.889 1 96 18 ARG B N 1
ATOM 854 C CA . ARG B 1 18 ? 1.948 -8.883 -0.381 1 96 18 ARG B CA 1
ATOM 855 C C . ARG B 1 18 ? 0.538 -8.742 0.181 1 96 18 ARG B C 1
ATOM 857 O O . ARG B 1 18 ? -0.316 -9.602 -0.049 1 96 18 ARG B O 1
ATOM 864 N N . LYS B 1 19 ? 0.37 -7.707 0.826 1 92.38 19 LYS B N 1
ATOM 865 C CA . LYS B 1 19 ? -0.941 -7.5 1.433 1 92.38 19 LYS B CA 1
ATOM 866 C C . LYS B 1 19 ? -2.016 -7.309 0.366 1 92.38 19 LYS B C 1
ATOM 868 O O . LYS B 1 19 ? -3.082 -7.926 0.436 1 92.38 19 LYS B O 1
ATOM 873 N N . SER B 1 20 ? -1.698 -6.418 -0.529 1 93.12 20 SER B N 1
ATOM 874 C CA . SER B 1 20 ? -2.656 -6.141 -1.595 1 93.12 20 SER B CA 1
ATOM 875 C C . SER B 1 20 ? -2.994 -7.406 -2.375 1 93.12 20 SER B C 1
ATOM 877 O O . SER B 1 20 ? -4.168 -7.703 -2.613 1 93.12 20 SER B O 1
ATOM 879 N N . VAL B 1 21 ? -2.002 -8.164 -2.77 1 96.44 21 VAL B N 1
ATOM 880 C CA . VAL B 1 21 ? -2.209 -9.391 -3.521 1 96.44 21 VAL B CA 1
ATOM 881 C C . VAL B 1 21 ? -3.014 -10.383 -2.682 1 96.44 21 VAL B C 1
ATOM 883 O O . VAL B 1 21 ? -3.938 -11.023 -3.186 1 96.44 21 VAL B O 1
ATOM 886 N N . THR B 1 22 ? -2.672 -10.484 -1.427 1 96.5 22 THR B N 1
ATOM 887 C CA . THR B 1 22 ? -3.373 -11.406 -0.542 1 96.5 22 THR B CA 1
ATOM 888 C C . THR B 1 22 ? -4.848 -11.039 -0.432 1 96.5 22 THR B C 1
ATOM 890 O O . THR B 1 22 ? -5.723 -11.898 -0.54 1 96.5 22 THR B O 1
ATOM 893 N N . ASN B 1 23 ? -5.102 -9.789 -0.226 1 93.38 23 ASN B N 1
ATOM 894 C CA . ASN B 1 23 ? -6.484 -9.328 -0.134 1 93.38 23 ASN B CA 1
ATOM 895 C C . ASN B 1 23 ? -7.27 -9.648 -1.401 1 93.38 23 ASN B C 1
ATOM 897 O O . ASN B 1 23 ? -8.375 -10.188 -1.33 1 93.38 23 ASN B O 1
ATOM 901 N N . ASN B 1 24 ? -6.707 -9.312 -2.504 1 94.5 24 ASN B N 1
ATOM 902 C CA . ASN B 1 24 ? -7.387 -9.539 -3.775 1 94.5 24 ASN B CA 1
ATOM 903 C C . ASN B 1 24 ? -7.547 -11.031 -4.07 1 94.5 24 ASN B C 1
ATOM 905 O O . ASN B 1 24 ? -8.578 -11.453 -4.586 1 94.5 24 ASN B O 1
ATOM 909 N N . ALA B 1 25 ? -6.543 -11.812 -3.766 1 97.44 25 ALA B N 1
ATOM 910 C CA . ALA B 1 25 ? -6.605 -13.258 -3.977 1 97.44 25 ALA B CA 1
ATOM 911 C C . ALA B 1 25 ? -7.699 -13.891 -3.121 1 97.44 25 ALA B C 1
ATOM 913 O O . ALA B 1 25 ? -8.461 -14.734 -3.6 1 97.44 25 ALA B O 1
ATOM 914 N N . ASN B 1 26 ? -7.773 -13.477 -1.916 1 97.12 26 ASN B N 1
ATOM 915 C CA . ASN B 1 26 ? -8.797 -14.016 -1.028 1 97.12 26 ASN B CA 1
ATOM 916 C C . ASN B 1 26 ? -10.203 -13.594 -1.473 1 97.12 26 ASN B C 1
ATOM 918 O O . ASN B 1 26 ? -11.133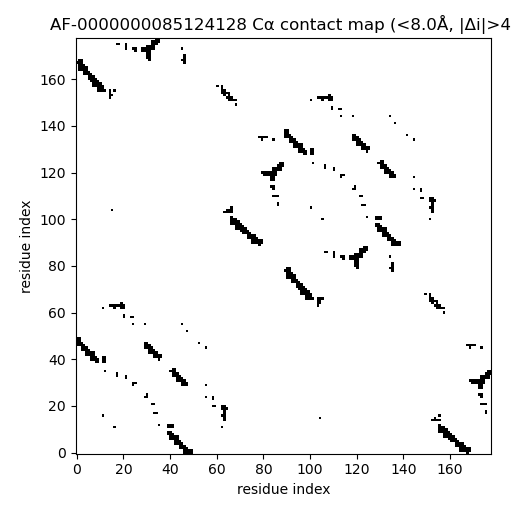 -14.398 -1.428 1 97.12 26 ASN B O 1
ATOM 922 N N . ARG B 1 27 ? -10.312 -12.43 -1.812 1 95.44 27 ARG B N 1
ATOM 923 C CA . ARG B 1 27 ? -11.594 -11.945 -2.314 1 95.44 27 ARG B CA 1
ATOM 924 C C . ARG B 1 27 ? -12.055 -12.773 -3.512 1 95.44 27 ARG B C 1
ATOM 926 O O . ARG B 1 27 ? -13.25 -12.992 -3.699 1 95.44 27 ARG B O 1
ATOM 933 N N . ALA B 1 28 ? -11.141 -13.164 -4.277 1 96.88 28 ALA B N 1
ATOM 934 C CA . ALA B 1 28 ? -11.445 -13.945 -5.473 1 96.88 28 ALA B CA 1
ATOM 935 C C . ALA B 1 28 ? -11.422 -15.438 -5.18 1 96.88 28 ALA B C 1
ATOM 937 O O . ALA B 1 28 ? -11.508 -16.266 -6.094 1 96.88 28 ALA B O 1
ATOM 938 N N . ASN B 1 29 ? -11.133 -15.82 -3.963 1 96.81 29 ASN B N 1
ATOM 939 C CA . ASN B 1 29 ? -11.195 -17.188 -3.471 1 96.81 29 ASN B CA 1
ATOM 940 C C . ASN B 1 29 ? -10.055 -18.047 -4.039 1 96.81 29 ASN B C 1
ATOM 942 O O . ASN B 1 29 ? -10.266 -19.203 -4.398 1 96.81 29 ASN B O 1
ATOM 946 N N . PHE B 1 30 ? -9.008 -17.438 -4.148 1 97.19 30 PHE B N 1
ATOM 947 C CA . PHE B 1 30 ? -7.812 -18.203 -4.496 1 97.19 30 PHE B CA 1
ATOM 948 C C . PHE B 1 30 ? -7.145 -18.766 -3.248 1 97.19 30 PHE B C 1
ATOM 950 O O . PHE B 1 30 ? -7.277 -18.203 -2.16 1 97.19 30 PHE B O 1
ATOM 957 N N . SER B 1 31 ? -6.422 -19.875 -3.502 1 96.75 31 SER B N 1
ATOM 958 C CA . SER B 1 31 ? -5.617 -20.484 -2.439 1 96.75 31 SER B CA 1
ATOM 959 C C . SER B 1 31 ? -4.141 -20.5 -2.811 1 96.75 31 SER B C 1
ATOM 961 O O . SER B 1 31 ? -3.789 -20.734 -3.969 1 96.75 31 SER B O 1
ATOM 963 N N . GLY B 1 32 ? -3.297 -20.297 -1.775 1 97.75 32 GLY B N 1
ATOM 964 C CA . GLY B 1 32 ? -1.858 -20.266 -1.99 1 97.75 32 GLY B CA 1
ATOM 965 C C . GLY B 1 32 ? -1.127 -19.375 -1.003 1 97.75 32 GLY B C 1
ATOM 966 O O . GLY B 1 32 ? -1.552 -19.234 0.146 1 97.75 32 GLY B O 1
ATOM 967 N N . TYR B 1 33 ? 0.051 -18.891 -1.402 1 98 33 TYR B N 1
ATOM 968 C CA . TYR B 1 33 ? 0.796 -18.016 -0.501 1 98 33 TYR B CA 1
ATOM 969 C C . TYR B 1 33 ? 1.658 -17.031 -1.282 1 98 33 TYR B C 1
ATOM 971 O O . TYR B 1 33 ? 1.824 -17.172 -2.496 1 98 33 TYR B O 1
ATOM 979 N N . ILE B 1 34 ? 2.092 -16.078 -0.605 1 98.44 34 ILE B N 1
ATOM 980 C CA . ILE B 1 34 ? 3.035 -15.086 -1.119 1 98.44 34 ILE B CA 1
ATOM 981 C C . ILE B 1 34 ? 4.109 -14.805 -0.072 1 98.44 34 ILE B C 1
ATOM 983 O O . ILE B 1 34 ? 3.83 -14.812 1.13 1 98.44 34 ILE B O 1
ATOM 987 N N . LYS B 1 35 ? 5.309 -14.586 -0.481 1 98.19 35 LYS B N 1
ATOM 988 C CA . LYS B 1 35 ? 6.398 -14.32 0.454 1 98.19 35 LYS B CA 1
ATOM 989 C C . LYS B 1 35 ? 7.5 -13.492 -0.206 1 98.19 35 LYS B C 1
ATOM 991 O O . LYS B 1 35 ? 7.684 -13.555 -1.424 1 98.19 35 LYS B O 1
ATOM 996 N N . ASN B 1 36 ? 8.18 -12.805 0.631 1 98.06 36 ASN B N 1
ATOM 997 C CA . ASN B 1 36 ? 9.367 -12.094 0.153 1 98.06 36 ASN B CA 1
ATOM 998 C C . ASN B 1 36 ? 10.555 -13.031 -0.025 1 98.06 36 ASN B C 1
ATOM 1000 O O . ASN B 1 36 ? 10.727 -13.969 0.755 1 98.06 36 ASN B O 1
ATOM 1004 N N . LEU B 1 37 ? 11.297 -12.727 -1.03 1 98 37 LEU B N 1
ATOM 1005 C CA . LEU B 1 37 ? 12.578 -13.406 -1.213 1 98 37 LEU B CA 1
ATOM 1006 C C . LEU B 1 37 ? 13.734 -12.508 -0.798 1 98 37 LEU B C 1
ATOM 1008 O O . LEU B 1 37 ? 13.641 -11.281 -0.886 1 98 37 LEU B O 1
ATOM 1012 N N . PRO B 1 38 ? 14.859 -13.094 -0.418 1 96.69 38 PRO B N 1
ATOM 1013 C CA . PRO B 1 38 ? 15.992 -12.297 0.065 1 96.69 38 PRO B CA 1
ATOM 1014 C C . PRO B 1 38 ? 16.594 -11.406 -1.02 1 96.69 38 PRO B C 1
ATOM 1016 O O . PRO B 1 38 ? 17.203 -10.375 -0.711 1 96.69 38 PRO B O 1
ATOM 1019 N N . ASN B 1 39 ? 16.359 -11.688 -2.211 1 97.31 39 ASN B N 1
ATOM 1020 C CA . ASN B 1 39 ? 16.969 -10.938 -3.301 1 97.31 39 ASN B CA 1
ATOM 1021 C C . ASN B 1 39 ? 16.125 -9.742 -3.719 1 97.31 39 ASN B C 1
ATOM 1023 O O . ASN B 1 39 ? 16.406 -9.086 -4.723 1 97.31 39 ASN B O 1
ATOM 1027 N N . GLY B 1 40 ? 15.008 -9.547 -3.096 1 97.25 40 GLY B N 1
ATOM 1028 C CA . GLY B 1 40 ? 14.164 -8.398 -3.398 1 97.25 40 GLY B CA 1
ATOM 1029 C C . GLY B 1 40 ? 12.922 -8.758 -4.188 1 97.25 40 GLY B C 1
ATOM 1030 O O . GLY B 1 40 ? 12 -7.949 -4.312 1 97.25 40 GLY B O 1
ATOM 1031 N N . ASP B 1 41 ? 12.891 -9.93 -4.691 1 98.25 41 ASP B N 1
ATOM 1032 C CA . ASP B 1 41 ? 11.719 -10.398 -5.426 1 98.25 41 ASP B CA 1
ATOM 1033 C C . ASP B 1 41 ? 10.641 -10.906 -4.469 1 98.25 41 ASP B C 1
ATOM 1035 O O . ASP B 1 41 ? 10.852 -10.945 -3.254 1 98.25 41 ASP B O 1
ATOM 1039 N N . VAL B 1 42 ? 9.508 -11.203 -5.078 1 98.62 42 VAL B N 1
ATOM 1040 C CA . VAL B 1 42 ? 8.406 -11.82 -4.34 1 98.62 42 VAL B CA 1
ATOM 1041 C C . VAL B 1 42 ? 8.008 -13.133 -5.016 1 98.62 42 VAL B C 1
ATOM 1043 O O . VAL B 1 42 ? 7.965 -13.219 -6.246 1 98.62 42 VAL B O 1
ATOM 1046 N N . GLU B 1 43 ? 7.809 -14.141 -4.227 1 98.75 43 GLU B N 1
ATOM 1047 C CA . GLU B 1 43 ? 7.281 -15.414 -4.703 1 98.75 43 GLU B CA 1
ATOM 1048 C C . GLU B 1 43 ? 5.801 -15.555 -4.367 1 98.75 43 GLU B C 1
ATOM 1050 O O . GLU B 1 43 ? 5.383 -15.273 -3.242 1 98.75 43 GLU B O 1
ATOM 1055 N N . ALA B 1 44 ? 5.062 -15.953 -5.293 1 98.62 44 ALA B N 1
ATOM 1056 C CA . ALA B 1 44 ? 3.666 -16.297 -5.066 1 98.62 44 ALA B CA 1
ATOM 1057 C C . ALA B 1 44 ? 3.348 -17.688 -5.633 1 98.62 44 ALA B C 1
ATOM 1059 O O . ALA B 1 44 ? 3.816 -18.031 -6.719 1 98.62 44 ALA B O 1
ATOM 1060 N N . VAL B 1 45 ? 2.574 -18.438 -4.922 1 98.25 45 VAL B N 1
ATOM 1061 C CA . VAL B 1 45 ? 2.088 -19.734 -5.383 1 98.25 45 VAL B CA 1
ATOM 1062 C C . VAL B 1 45 ? 0.565 -19.797 -5.27 1 98.25 45 VAL B C 1
ATOM 1064 O O . VAL B 1 45 ? -0.002 -19.359 -4.262 1 98.25 45 VAL B O 1
ATOM 1067 N N . VAL B 1 46 ? -0.01 -20.281 -6.277 1 97.81 46 VAL B N 1
ATOM 1068 C CA . VAL B 1 46 ? -1.463 -20.422 -6.258 1 97.81 46 VAL B CA 1
ATOM 1069 C C . VAL B 1 46 ? -1.854 -21.828 -6.723 1 97.81 4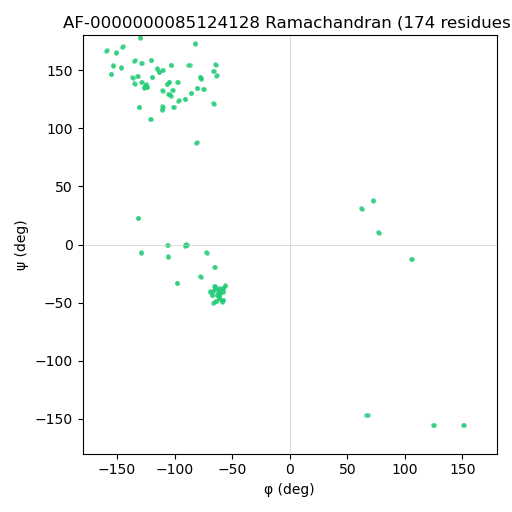6 VAL B C 1
ATOM 1071 O O . VAL B 1 46 ? -1.194 -22.406 -7.586 1 97.81 46 VAL B O 1
ATOM 1074 N N . THR B 1 47 ? -2.844 -22.328 -6.18 1 96.38 47 THR B N 1
ATOM 1075 C CA . THR B 1 47 ? -3.518 -23.531 -6.664 1 96.38 47 THR B CA 1
ATOM 1076 C C . THR B 1 47 ? -4.895 -23.188 -7.23 1 96.38 47 THR B C 1
ATOM 1078 O O . THR B 1 47 ? -5.75 -22.656 -6.516 1 96.38 47 THR B O 1
ATOM 1081 N N . CYS B 1 48 ? -5 -23.5 -8.523 1 95.06 48 CYS B N 1
ATOM 1082 C CA . CYS B 1 48 ? -6.27 -23.141 -9.148 1 95.06 48 CYS B CA 1
ATOM 1083 C C . CYS B 1 48 ? -6.504 -23.969 -10.414 1 95.06 48 CYS B C 1
ATOM 1085 O O . CYS B 1 48 ? -5.625 -24.719 -10.844 1 95.06 48 CYS B O 1
ATOM 1087 N N . LYS B 1 49 ? -7.781 -23.844 -10.844 1 94.62 49 LYS B N 1
ATOM 1088 C CA . LYS B 1 49 ? -8.07 -24.359 -12.18 1 94.62 49 LYS B CA 1
ATOM 1089 C C . LYS B 1 49 ? -7.348 -23.547 -13.25 1 94.62 49 LYS B C 1
ATOM 1091 O O . LYS B 1 49 ? -7.176 -22.344 -13.109 1 94.62 49 LYS B O 1
ATOM 1096 N N . GLU B 1 50 ? -7.016 -24.188 -14.312 1 94.56 50 GLU B N 1
ATOM 1097 C CA . GLU B 1 50 ? -6.273 -23.547 -15.391 1 94.56 50 GLU B CA 1
ATOM 1098 C C . GLU B 1 50 ? -7.035 -22.328 -15.938 1 94.56 50 GLU B C 1
ATOM 1100 O O . GLU B 1 50 ? -6.426 -21.328 -16.312 1 94.56 50 GLU B O 1
ATOM 1105 N N . ASN B 1 51 ? -8.273 -22.438 -16 1 95.75 51 ASN B N 1
ATOM 1106 C CA . ASN B 1 51 ? -9.062 -21.375 -16.609 1 95.75 51 ASN B CA 1
ATOM 1107 C C . ASN B 1 51 ? -9.133 -20.141 -15.703 1 95.75 51 ASN B C 1
ATOM 1109 O O . ASN B 1 51 ? -9.641 -19.094 -16.109 1 95.75 51 ASN B O 1
ATOM 1113 N N . ARG B 1 52 ? -8.633 -20.203 -14.484 1 96.56 52 ARG B N 1
ATOM 1114 C CA . ARG B 1 52 ? -8.625 -19.078 -13.57 1 96.56 52 ARG B CA 1
ATOM 1115 C C . ARG B 1 52 ? -7.223 -18.5 -13.43 1 96.56 52 ARG B C 1
ATOM 1117 O O . ARG B 1 52 ? -7.027 -17.484 -12.75 1 96.56 52 ARG B O 1
ATOM 1124 N N . LEU B 1 53 ? -6.324 -19.078 -14.109 1 96.75 53 LEU B N 1
ATOM 1125 C CA . LEU B 1 53 ? -4.926 -18.672 -13.984 1 96.75 53 LEU B CA 1
ATOM 1126 C C . LEU B 1 53 ? -4.738 -17.219 -14.391 1 96.75 53 LEU B C 1
ATOM 1128 O O . LEU B 1 53 ? -4.023 -16.469 -13.727 1 96.75 53 LEU B O 1
ATOM 1132 N N . ASN B 1 54 ? -5.367 -16.828 -15.406 1 96.69 54 ASN B N 1
ATOM 1133 C CA . ASN B 1 54 ? -5.23 -15.461 -15.898 1 96.69 54 ASN B CA 1
ATOM 1134 C C . ASN B 1 54 ? -5.773 -14.445 -14.891 1 96.69 54 ASN B C 1
ATOM 1136 O O . ASN B 1 54 ? -5.25 -13.336 -14.773 1 96.69 54 ASN B O 1
ATOM 1140 N N . GLU B 1 55 ? -6.828 -14.781 -14.234 1 97.31 55 GLU B N 1
ATOM 1141 C CA . GLU B 1 55 ? -7.355 -13.93 -13.18 1 97.31 55 GLU B CA 1
ATOM 1142 C C . GLU B 1 55 ? -6.312 -13.688 -12.094 1 97.31 55 GLU B C 1
ATOM 1144 O O . GLU B 1 55 ? -6.156 -12.562 -11.609 1 97.31 55 GLU B O 1
ATOM 1149 N N . PHE B 1 56 ? -5.586 -14.711 -11.75 1 98.06 56 PHE B N 1
ATOM 1150 C CA . PHE B 1 56 ? -4.559 -14.57 -10.727 1 98.06 56 PHE B CA 1
ATOM 1151 C C . PHE B 1 56 ? -3.408 -13.711 -11.227 1 98.06 56 PHE B C 1
ATOM 1153 O O . PHE B 1 56 ? -2.898 -12.859 -10.492 1 98.06 56 PHE B O 1
ATOM 1160 N N . ILE B 1 57 ? -3.086 -13.922 -12.422 1 97.75 57 ILE B N 1
ATOM 1161 C CA . ILE B 1 57 ? -2.012 -13.133 -13.016 1 97.75 57 ILE B CA 1
ATOM 1162 C C . ILE B 1 57 ? -2.402 -11.656 -13.016 1 97.75 57 ILE B C 1
ATOM 1164 O O . ILE B 1 57 ? -1.566 -10.789 -12.758 1 97.75 57 ILE B O 1
ATOM 1168 N N . THR B 1 58 ? -3.625 -11.336 -13.273 1 97.19 58 THR B N 1
ATOM 1169 C CA . THR B 1 58 ? -4.121 -9.969 -13.234 1 97.19 58 THR B CA 1
ATOM 1170 C C . THR B 1 58 ? -3.99 -9.383 -11.828 1 97.19 58 THR B C 1
ATOM 1172 O O . THR B 1 58 ? -3.631 -8.219 -11.672 1 97.19 58 THR B O 1
ATOM 1175 N N . ILE B 1 59 ? -4.266 -10.211 -10.852 1 96.38 59 ILE B N 1
ATOM 1176 C CA . ILE B 1 59 ? -4.113 -9.789 -9.461 1 96.38 59 ILE B CA 1
ATOM 1177 C C . ILE B 1 59 ? -2.654 -9.438 -9.188 1 96.38 59 ILE B C 1
ATOM 1179 O O . ILE B 1 59 ? -2.361 -8.406 -8.578 1 96.38 59 ILE B O 1
ATOM 1183 N N . LEU B 1 60 ? -1.759 -10.281 -9.641 1 97.44 60 LEU B N 1
ATOM 1184 C CA . LEU B 1 60 ? -0.335 -10.016 -9.461 1 97.44 60 LEU B CA 1
ATOM 1185 C C . LEU B 1 60 ? 0.067 -8.711 -10.133 1 97.44 60 LEU B C 1
ATOM 1187 O O . LEU B 1 60 ? 0.831 -7.922 -9.562 1 97.44 60 LEU B O 1
ATOM 1191 N N . LYS B 1 61 ? -0.464 -8.398 -11.266 1 95.19 61 LYS B N 1
ATOM 1192 C 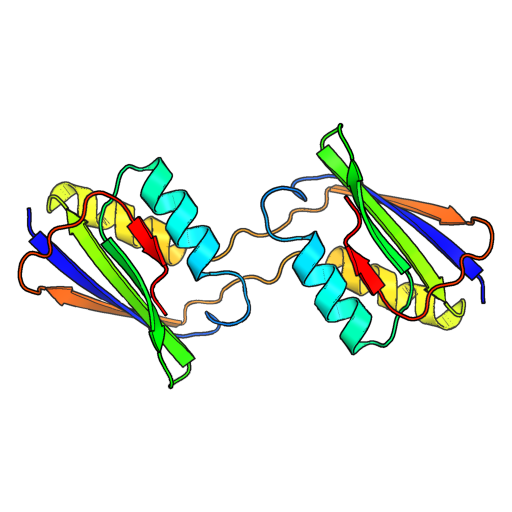CA . LYS B 1 61 ? -0.083 -7.238 -12.062 1 95.19 61 LYS B CA 1
ATOM 1193 C C . LYS B 1 61 ? -0.688 -5.961 -11.492 1 95.19 61 LYS B C 1
ATOM 1195 O O . LYS B 1 61 ? -0.119 -4.875 -11.641 1 95.19 61 LYS B O 1
ATOM 1200 N N . SER B 1 62 ? -1.745 -6.121 -10.867 1 91.19 62 SER B N 1
ATOM 1201 C CA . SER B 1 62 ? -2.369 -4.957 -10.25 1 91.19 62 SER B CA 1
ATOM 1202 C C . SER B 1 62 ? -1.498 -4.395 -9.133 1 91.19 62 SER B C 1
ATOM 1204 O O . SER B 1 62 ? -1.451 -3.18 -8.922 1 91.19 62 SER B O 1
ATOM 1206 N N . GLY B 1 63 ? -0.859 -5.336 -8.453 1 90.75 63 GLY B N 1
ATOM 1207 C CA . GLY B 1 63 ? 0.112 -4.926 -7.453 1 90.75 63 GLY B CA 1
ATOM 1208 C C . GLY B 1 63 ? -0.52 -4.234 -6.258 1 90.75 63 GLY B C 1
ATOM 1209 O O . GLY B 1 63 ? -1.603 -4.621 -5.812 1 90.75 63 GLY B O 1
ATOM 1210 N N . SER B 1 64 ? 0.224 -3.303 -5.727 1 90.12 64 SER B N 1
ATOM 1211 C CA . SER B 1 64 ? -0.242 -2.566 -4.555 1 90.12 64 SER B CA 1
ATOM 1212 C C . SER B 1 64 ? -1.315 -1.551 -4.934 1 90.12 64 SER B C 1
ATOM 1214 O O . SER B 1 64 ? -1.223 -0.899 -5.977 1 90.12 64 SER B O 1
ATOM 1216 N N . GLU B 1 65 ? -2.322 -1.54 -4.195 1 80.75 65 GLU B N 1
ATOM 1217 C CA . GLU B 1 65 ? -3.334 -0.512 -4.418 1 80.75 65 GLU B CA 1
ATOM 1218 C C . GLU B 1 65 ? -2.768 0.883 -4.164 1 80.75 65 GLU B C 1
ATOM 1220 O O . GLU B 1 65 ? -1.856 1.052 -3.354 1 80.75 65 GLU B O 1
ATOM 1225 N N . TYR B 1 66 ? -3.271 1.777 -4.973 1 83 66 TYR B N 1
ATOM 1226 C CA . TYR B 1 66 ? -2.771 3.139 -4.812 1 83 66 TYR B CA 1
ATOM 1227 C C . TYR B 1 66 ? -3.879 4.074 -4.348 1 83 66 TYR B C 1
ATOM 1229 O O . TYR B 1 66 ? -5.062 3.814 -4.582 1 83 66 TYR B O 1
ATOM 1237 N N . SER B 1 67 ? -3.393 5.086 -3.635 1 90.75 67 SER B N 1
ATOM 1238 C CA . SER B 1 67 ? -4.316 6.137 -3.225 1 90.75 67 SER B CA 1
ATOM 1239 C C . SER B 1 67 ? -4.633 7.078 -4.383 1 90.75 67 SER B C 1
ATOM 1241 O O . SER B 1 67 ? -3.812 7.258 -5.285 1 90.75 67 SER B O 1
ATOM 1243 N N . LYS B 1 68 ? -5.832 7.52 -4.449 1 92.06 68 LYS B N 1
ATOM 1244 C CA . LYS B 1 68 ? -6.273 8.586 -5.352 1 92.06 68 LYS B CA 1
ATOM 1245 C C . LYS B 1 68 ? -6.863 9.758 -4.574 1 92.06 68 LYS B C 1
ATOM 1247 O O . LYS B 1 68 ? -8.023 9.711 -4.168 1 92.06 68 LYS B O 1
ATOM 1252 N N . ILE B 1 69 ? -6.113 10.859 -4.539 1 95.31 69 ILE B N 1
ATOM 1253 C CA . ILE B 1 69 ? -6.523 11.992 -3.719 1 95.31 69 ILE B CA 1
ATOM 1254 C C . ILE B 1 69 ? -7.379 12.953 -4.551 1 95.31 69 ILE B C 1
ATOM 1256 O O . ILE B 1 69 ? -6.969 13.375 -5.633 1 95.31 69 ILE B O 1
ATOM 1260 N N . SER B 1 70 ? -8.562 13.25 -4.059 1 96 70 SER B N 1
ATOM 1261 C CA . SER B 1 70 ? -9.453 14.164 -4.762 1 96 70 SER B CA 1
ATOM 1262 C C . SER B 1 70 ? -9.359 15.578 -4.195 1 96 70 SER B C 1
ATOM 1264 O O . SER B 1 70 ? -9.594 16.547 -4.906 1 96 70 SER B O 1
ATOM 1266 N N . ASN B 1 71 ? -9.109 15.656 -2.85 1 96.75 71 ASN B N 1
ATOM 1267 C CA . ASN B 1 71 ? -9.062 16.953 -2.191 1 96.75 71 ASN B CA 1
ATOM 1268 C C . ASN B 1 71 ? -8.211 16.922 -0.928 1 96.75 71 ASN B C 1
ATOM 1270 O O . ASN B 1 71 ? -8.141 15.891 -0.25 1 96.75 71 ASN B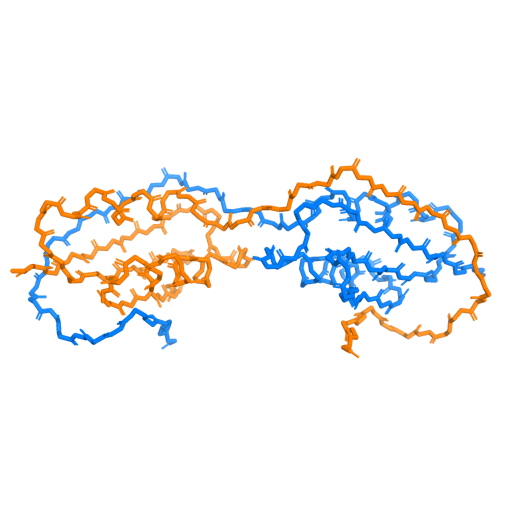 O 1
ATOM 1274 N N . ILE B 1 72 ? -7.555 18.031 -0.661 1 97.94 72 ILE B N 1
ATOM 1275 C CA . ILE B 1 72 ? -6.852 18.25 0.598 1 97.94 72 ILE B CA 1
ATOM 1276 C C . ILE B 1 72 ? -7.242 19.609 1.183 1 97.94 72 ILE B C 1
ATOM 1278 O O . ILE B 1 72 ? -7.004 20.656 0.568 1 97.94 72 ILE B O 1
ATOM 1282 N N . LYS B 1 73 ? -7.824 19.547 2.348 1 98.25 73 LYS B N 1
ATOM 1283 C CA . LYS B 1 73 ? -8.156 20.781 3.064 1 98.25 73 LYS B CA 1
ATOM 1284 C C . LYS B 1 73 ? -7.168 21.031 4.199 1 98.25 73 LYS B C 1
ATOM 1286 O O . LYS B 1 73 ? -6.926 20.156 5.031 1 98.25 73 LYS B O 1
ATOM 1291 N N . GLN B 1 74 ? -6.664 22.219 4.184 1 97.69 74 GLN B N 1
ATOM 1292 C CA . GLN B 1 74 ? -5.656 22.594 5.168 1 97.69 74 GLN B CA 1
ATOM 1293 C C . GLN B 1 74 ? -6.211 23.609 6.16 1 97.69 74 GLN B C 1
ATOM 1295 O O . GLN B 1 74 ? -6.867 24.578 5.766 1 97.69 74 GLN B O 1
ATOM 1300 N N . THR B 1 75 ? -5.988 23.391 7.48 1 96.94 75 THR B N 1
ATOM 1301 C CA . THR B 1 75 ? -6.34 24.344 8.523 1 96.94 75 THR B CA 1
ATOM 1302 C C . THR B 1 75 ? -5.203 24.484 9.531 1 96.94 75 THR B C 1
ATOM 1304 O O . THR B 1 75 ? -4.586 23.5 9.93 1 96.94 75 THR B O 1
ATOM 1307 N N . SER B 1 76 ? -4.949 25.75 9.953 1 94.56 76 SER B N 1
ATOM 1308 C CA . SER B 1 76 ? -4.004 25.969 11.047 1 94.56 76 SER B CA 1
ATOM 1309 C C . SER B 1 76 ? -4.656 25.719 12.398 1 94.56 76 SER B C 1
ATOM 1311 O O . SER B 1 76 ? -5.797 26.141 12.633 1 94.56 76 SER B O 1
ATOM 1313 N N . ILE B 1 77 ? -3.922 25.016 13.203 1 94.12 77 ILE B N 1
ATOM 1314 C CA . ILE B 1 77 ? -4.465 24.734 14.523 1 94.12 77 ILE B CA 1
ATOM 1315 C C . ILE B 1 77 ? -3.426 25.078 15.594 1 94.12 77 ILE B C 1
ATOM 1317 O O . ILE B 1 77 ? -2.348 25.594 15.273 1 94.12 77 ILE B O 1
ATOM 1321 N N . GLY B 1 78 ? -3.738 24.938 16.797 1 89.12 78 GLY B N 1
ATOM 1322 C CA . GLY B 1 78 ? -2.779 25.141 17.859 1 89.12 78 GLY B CA 1
ATOM 1323 C C . GLY B 1 78 ? -1.634 24.141 17.844 1 89.12 78 GLY B C 1
ATOM 1324 O O . GLY B 1 78 ? -1.783 23.031 17.328 1 89.12 78 GLY B O 1
ATOM 1325 N N . THR B 1 79 ? -0.606 24.578 18.391 1 88.19 79 THR B N 1
ATOM 1326 C CA . THR B 1 79 ? 0.606 23.781 18.312 1 88.19 79 THR B CA 1
ATOM 1327 C C . THR B 1 79 ? 0.437 22.484 19.109 1 88.19 79 THR B C 1
ATOM 1329 O O . THR B 1 79 ? 0.014 22.5 20.266 1 88.19 79 THR B O 1
ATOM 1332 N N . LEU B 1 80 ? 0.592 21.406 18.438 1 86.31 80 LEU B N 1
ATOM 1333 C CA . LEU B 1 80 ? 0.607 20.094 19.047 1 86.31 80 LEU B CA 1
ATOM 1334 C C . LEU B 1 80 ? 2.037 19.609 19.281 1 86.31 80 LEU B C 1
ATOM 1336 O O . LEU B 1 80 ? 2.926 19.875 18.469 1 86.31 80 LEU B O 1
ATOM 1340 N N . PHE B 1 81 ? 2.234 19 20.391 1 83.94 81 PHE B N 1
ATOM 1341 C CA . PHE B 1 81 ? 3.566 18.484 20.688 1 83.94 81 PHE B CA 1
ATOM 1342 C C . PHE B 1 81 ? 3.648 16.984 20.438 1 83.94 81 PHE B C 1
ATOM 1344 O O . PHE B 1 81 ? 2.779 16.234 20.859 1 83.94 81 PHE B O 1
ATOM 1351 N N . SER B 1 82 ? 4.457 16.703 19.578 1 83.75 82 SER B N 1
ATOM 1352 C CA . SER B 1 82 ? 4.785 15.312 19.297 1 83.75 82 SER B CA 1
ATOM 1353 C C . SER B 1 82 ? 6.242 15.164 18.875 1 83.75 82 SER B C 1
ATOM 1355 O O . SER B 1 82 ? 6.844 16.109 18.359 1 83.75 82 SER B O 1
ATOM 1357 N N . ASN B 1 83 ? 6.809 13.984 19.141 1 89.88 83 ASN B N 1
ATOM 1358 C CA . ASN B 1 83 ? 8.211 13.797 18.797 1 89.88 83 ASN B CA 1
ATOM 1359 C C . ASN B 1 83 ? 8.375 12.906 17.562 1 89.88 83 ASN B C 1
ATOM 1361 O O . ASN B 1 83 ? 9.492 12.727 17.062 1 89.88 83 ASN B O 1
ATOM 1365 N N . LYS B 1 84 ? 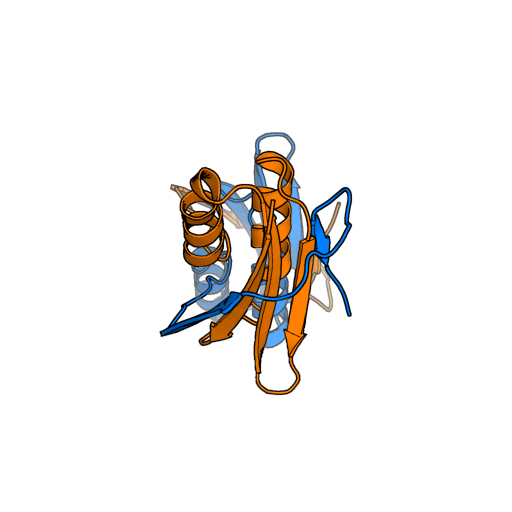7.355 12.344 17.188 1 95.56 84 LYS B N 1
ATOM 1366 C CA . LYS B 1 84 ? 7.371 11.523 15.977 1 95.56 84 LYS B CA 1
ATOM 1367 C C . LYS B 1 84 ? 6.051 11.625 15.227 1 95.56 84 LYS B C 1
ATOM 1369 O O . LYS B 1 84 ? 5.105 12.25 15.703 1 95.56 84 LYS B O 1
ATOM 1374 N N . PHE B 1 85 ? 6.023 11.086 14.055 1 97.75 85 PHE B N 1
ATOM 1375 C CA . PHE B 1 85 ? 4.781 10.984 13.297 1 97.75 85 PHE B CA 1
ATOM 1376 C C . PHE B 1 85 ? 4.148 9.609 13.477 1 97.75 85 PHE B C 1
ATOM 1378 O O . PHE B 1 85 ? 4.793 8.586 13.234 1 97.75 85 PHE B O 1
ATOM 1385 N N . GLU B 1 86 ? 2.936 9.531 13.93 1 97.38 86 GLU B N 1
ATOM 1386 C CA . GLU B 1 86 ? 2.381 8.234 14.289 1 97.38 86 GLU B CA 1
ATOM 1387 C C . GLU B 1 86 ? 0.969 8.062 13.742 1 97.38 86 GLU B C 1
ATOM 1389 O O . GLU B 1 86 ? 0.3 9.039 13.414 1 97.38 86 GLU B O 1
ATOM 1394 N N . ILE B 1 87 ? 0.573 6.816 13.633 1 97.31 87 ILE B N 1
ATOM 1395 C CA . ILE B 1 87 ? -0.805 6.484 13.289 1 97.31 87 ILE B CA 1
ATOM 1396 C C . ILE B 1 87 ? -1.663 6.461 14.547 1 97.31 87 ILE B C 1
ATOM 1398 O O . ILE B 1 87 ? -1.289 5.844 15.547 1 97.31 87 ILE B O 1
ATOM 1402 N N . ARG B 1 88 ? -2.762 7.125 14.5 1 95.88 88 ARG B N 1
ATOM 1403 C CA . ARG B 1 88 ? -3.73 7.102 15.594 1 95.88 88 ARG B CA 1
ATOM 1404 C C . ARG B 1 88 ? -5.027 6.426 15.164 1 95.88 88 ARG B C 1
ATOM 1406 O O . ARG B 1 88 ? -5.41 6.492 13.992 1 95.88 88 ARG B O 1
ATOM 1413 N N . TYR B 1 89 ? -5.715 5.734 16.188 1 92.12 89 TYR B N 1
ATOM 1414 C CA . TYR B 1 89 ? -6.906 4.965 15.867 1 92.12 89 TYR B CA 1
ATOM 1415 C C . TYR B 1 89 ? -8.125 5.516 16.594 1 92.12 89 TYR B C 1
ATOM 1417 O O . TYR B 1 89 ? -8 6.105 17.672 1 92.12 89 TYR B O 1
#

Nearest PDB structures (foldseek):
  3br8-assembly1_A  TM=8.499E-01  e=3.688E-06  unclassified
  8jfs-assembly2_B  TM=8.265E-01  e=1.047E-05  Deinococcus radiodurans R1 = ATCC 13939 = DSM 20539
  1v3z-assembly1_B  TM=8.477E-01  e=1.704E-05  Pyrococcus horikoshii
  2w4d-assembly1_B  TM=8.472E-01  e=2.099E-05  Pyrococcus horikoshii
  4ojh-assembly2_B  TM=8.238E-01  e=2.250E-05  Saccharolobus solfataricus P2

Organism: Arcobacter nitrofigilis (strain ATCC 33309 / DSM 7299 / CCUG 15893 / LMG 7604 / NCTC 12251 / CI) (NCBI:txid572480)

Solvent-accessible surface area (backbone atoms only — not comparable to full-atom values): 9442 Å² total; per-residue (Å²): 116,43,13,37,37,34,42,37,33,53,48,50,62,97,22,58,22,64,58,36,35,34,53,54,36,41,74,69,67,36,19,30,36,32,32,78,41,96,85,48,33,35,39,36,37,38,39,41,48,77,92,49,46,63,61,52,51,50,44,60,69,60,31,13,49,58,42,44,79,76,47,75,46,80,43,83,50,72,73,59,88,56,90,45,37,41,82,49,133,114,44,15,38,36,34,44,39,34,52,48,51,62,95,23,56,22,64,56,36,35,34,53,54,34,42,75,69,68,35,19,31,37,32,31,78,42,96,85,49,34,36,38,36,36,37,38,41,49,77,90,49,46,63,61,52,51,51,45,60,69,60,31,14,49,57,42,45,80,74,46,77,47,78,43,82,50,73,73,60,89,55,91,43,38,43,83,49,133

InterPro domains:
  IPR001792 Acylphosphatase-like domain [PF00708] (4-87)
  IPR001792 Acylphosphatase-like domain [PS51160] (3-89)
  IPR020456 Acylphosphatase [PTHR47268] (2-88)
  IPR036046 Acylphosphatase-like domain superfamily [SSF54975] (1-89)

Foldseek 3Di:
DDKDKDKADDQQPPQCQQVQLVVQCVVVPWDWHKDDDPVNIIMTMTDDDPVCVVVSVVSNVCT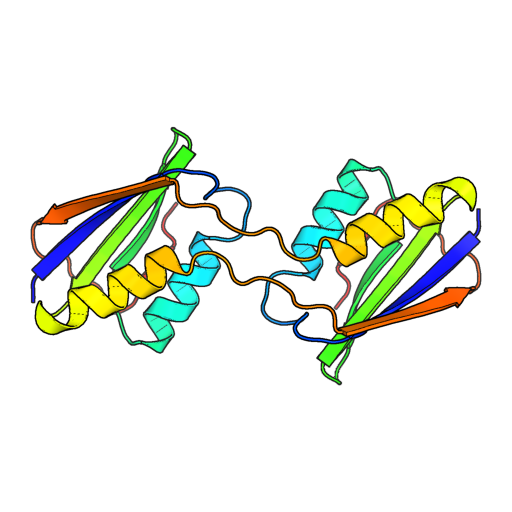HDDDDDDDDDDDDDDDDDDDDDDDDD/DDKDKDKADDQQPPQCQQVQLVVQCVVVPWDWHKDDDPVNIIMTMTDDDPVCVVVSVVSNVCTHDDDDDDDDDDDDDDDDDDDDDDDDD

Secondary structure (DSSP, 8-state):
-EEEEEEEEEE-SSSSHHHHHHHHHHHTT-EEEEEE-TTS-EEEEEEE-GGGHHHHHHHHHH-S---EEEEEEEEEEPPPP-SSEEEE-/-EEEEEEEEEE-SSSSHHHHHHHHHHHTT-EEEEEE-TTS-EEEEEEE-GGGHHHHHHHHHH-S---EEEEEEEEEEPPPP-SSEEEE-